Protein AF-A0A2I8ES90-F1 (afdb_monomer_lite)

Sequence (61 aa):
MFNQLAHRLGTLFTSSRDSEREAWLASSTDLADLERRQRMLDDSSYPFHVNSNPAPRDWIA

Radius of gyration: 18.21 Å; chains: 1; bounding box: 21×61×22 Å

InterPro domains:
  IPR021946 Protein of unknown function DUF3563 [PF12086] (2-53)

Organism: NCBI:txid311230

Secondary structure (DSSP, 8-state):
-HHHHHHHHHHHHHHHHHHHHHHHHHT-SSHHHHHHHHHHHHHT--S--------------

Structure (mmCIF, N/CA/C/O backbone):
data_AF-A0A2I8ES90-F1
#
_entry.id   AF-A0A2I8ES90-F1
#
loop_
_atom_site.group_PDB
_atom_site.id
_atom_site.type_symbol
_atom_site.label_atom_id
_atom_site.label_alt_id
_atom_site.label_comp_id
_atom_site.label_asym_id
_atom_site.label_entity_id
_atom_site.label_seq_id
_atom_site.pdbx_PDB_ins_code
_atom_site.Cartn_x
_atom_site.Cartn_y
_atom_site.Cartn_z
_atom_site.occupancy
_atom_site.B_iso_or_equiv
_atom_site.auth_seq_id
_atom_site.auth_comp_id
_atom_site.auth_asym_id
_atom_site.auth_atom_id
_atom_site.pdbx_PDB_model_num
ATOM 1 N N . MET A 1 1 ? -6.880 29.423 3.347 1.00 54.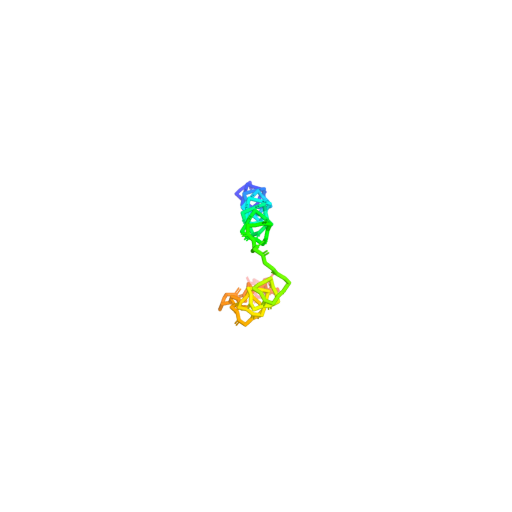59 1 MET A N 1
ATOM 2 C CA . MET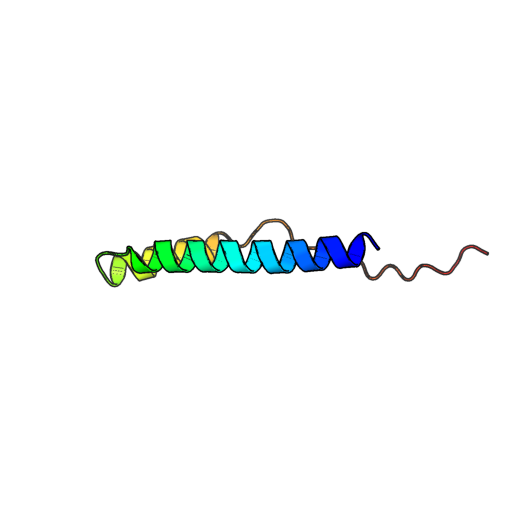 A 1 1 ? -7.480 28.385 4.219 1.00 54.59 1 MET A CA 1
ATOM 3 C C . MET A 1 1 ? -7.430 26.988 3.598 1.00 54.59 1 MET A C 1
ATOM 5 O O . MET A 1 1 ? -6.973 26.077 4.273 1.00 54.59 1 MET A O 1
ATOM 9 N N . PHE A 1 2 ? -7.778 26.814 2.316 1.00 68.88 2 PHE A N 1
ATOM 10 C CA . PHE A 1 2 ? -7.686 25.519 1.615 1.00 68.88 2 PHE A CA 1
ATOM 11 C C . PHE A 1 2 ? -6.290 24.861 1.667 1.00 68.88 2 PHE A C 1
ATOM 13 O O . PHE A 1 2 ? -6.195 23.669 1.929 1.00 68.88 2 PHE A O 1
ATOM 20 N N . ASN A 1 3 ? -5.204 25.634 1.540 1.00 64.88 3 ASN A N 1
ATOM 21 C CA . ASN A 1 3 ? -3.835 25.091 1.584 1.00 64.88 3 ASN A CA 1
ATOM 22 C C . ASN A 1 3 ? -3.482 24.372 2.896 1.00 64.88 3 ASN A C 1
ATOM 24 O O . ASN A 1 3 ? -2.782 23.367 2.868 1.00 64.88 3 ASN A O 1
ATOM 28 N N . GLN A 1 4 ? -3.974 24.847 4.043 1.00 68.69 4 GLN A N 1
ATOM 29 C CA . GLN A 1 4 ? -3.716 24.186 5.329 1.00 68.69 4 GLN A CA 1
ATOM 30 C C . GLN A 1 4 ? -4.504 22.880 5.456 1.00 68.69 4 GLN A C 1
ATOM 32 O O . GLN A 1 4 ? -3.993 21.905 6.002 1.00 68.69 4 GLN A O 1
ATOM 37 N N . LEU A 1 5 ? -5.728 22.849 4.922 1.00 71.12 5 LEU A N 1
ATOM 38 C CA . LEU A 1 5 ? -6.546 21.643 4.873 1.00 71.12 5 LEU A CA 1
ATOM 39 C C . LEU A 1 5 ? -5.934 20.606 3.923 1.00 71.12 5 LEU A C 1
ATOM 41 O O . LEU A 1 5 ? -5.785 19.453 4.310 1.00 71.12 5 LEU A O 1
ATOM 45 N N . ALA A 1 6 ? -5.507 21.025 2.729 1.00 72.75 6 ALA A N 1
ATOM 46 C CA . ALA A 1 6 ? -4.819 20.172 1.764 1.00 72.75 6 ALA A CA 1
ATOM 47 C C . ALA A 1 6 ? -3.500 19.620 2.324 1.00 72.75 6 ALA A C 1
ATOM 49 O O . ALA A 1 6 ? -3.208 18.443 2.142 1.00 72.75 6 ALA A O 1
ATOM 50 N N . HIS A 1 7 ? -2.738 20.432 3.063 1.00 67.00 7 HIS A N 1
ATOM 51 C CA . HIS A 1 7 ? -1.515 19.972 3.717 1.00 67.00 7 HIS A CA 1
ATOM 52 C C . HIS A 1 7 ? -1.805 18.930 4.805 1.00 67.00 7 HIS A C 1
ATOM 54 O O . HIS A 1 7 ? -1.182 17.874 4.816 1.00 67.00 7 HIS A O 1
ATOM 60 N N . ARG A 1 8 ? -2.804 19.173 5.666 1.00 69.56 8 ARG A N 1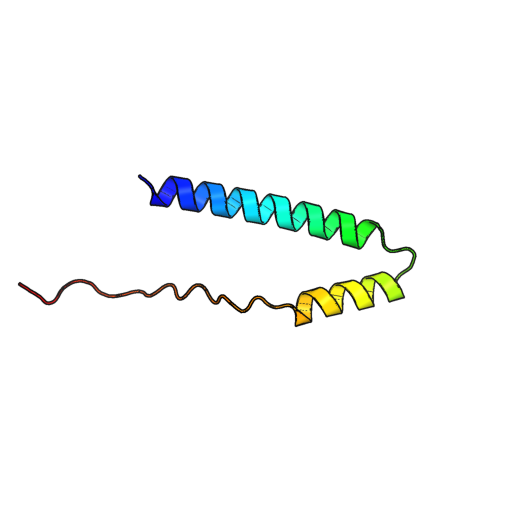
ATOM 61 C CA . ARG A 1 8 ? -3.225 18.206 6.695 1.00 69.56 8 ARG A CA 1
ATOM 62 C C . ARG A 1 8 ? -3.739 16.903 6.086 1.00 69.56 8 ARG A C 1
ATOM 64 O O . ARG A 1 8 ? -3.350 15.828 6.531 1.00 69.56 8 ARG A O 1
ATOM 71 N N . LEU A 1 9 ? -4.566 16.988 5.047 1.00 71.62 9 LEU A N 1
ATOM 72 C CA . LEU A 1 9 ? -5.035 15.823 4.297 1.00 71.62 9 LEU A CA 1
ATOM 73 C C . LEU A 1 9 ? -3.856 15.073 3.675 1.00 71.62 9 LEU A C 1
ATOM 75 O O . LEU A 1 9 ? -3.753 13.871 3.864 1.00 71.62 9 LEU A O 1
ATOM 79 N N . GLY A 1 10 ? -2.924 15.775 3.026 1.00 67.75 10 GLY A N 1
ATOM 80 C CA . GLY A 1 10 ? -1.705 15.183 2.479 1.00 67.75 10 GLY A CA 1
ATOM 81 C C . GLY A 1 10 ? -0.894 14.431 3.534 1.00 67.75 10 GLY A C 1
ATOM 82 O O . GLY A 1 10 ? -0.518 13.288 3.306 1.00 67.75 10 GLY A O 1
ATOM 83 N N . THR A 1 11 ? -0.699 15.010 4.723 1.00 68.19 11 THR A N 1
ATOM 84 C CA . THR A 1 11 ? 0.005 14.323 5.820 1.00 68.19 11 THR A CA 1
ATOM 85 C C . THR A 1 11 ? -0.739 13.087 6.328 1.00 68.19 11 THR A C 1
ATOM 87 O O . THR A 1 11 ? -0.108 12.071 6.609 1.00 68.19 11 THR A O 1
ATOM 90 N N . LEU A 1 12 ? -2.073 13.139 6.401 1.00 68.38 12 LEU A N 1
ATOM 91 C CA . LEU A 1 12 ? -2.899 12.010 6.838 1.00 68.38 12 LEU A CA 1
ATOM 92 C C . LEU A 1 12 ? -2.914 10.884 5.798 1.00 68.38 12 LEU A C 1
ATOM 94 O O . LEU A 1 12 ? -2.784 9.719 6.162 1.00 68.38 12 LEU A O 1
ATOM 98 N N . PHE A 1 13 ? -3.019 11.218 4.509 1.00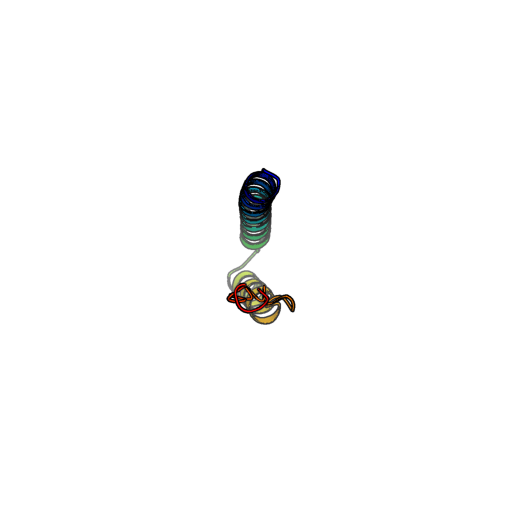 69.81 13 PHE A N 1
ATOM 99 C CA . PHE A 1 13 ? -2.957 10.242 3.421 1.00 69.81 13 PHE A CA 1
ATOM 100 C C . PHE A 1 13 ? -1.576 9.594 3.315 1.00 69.81 13 PHE A C 1
ATOM 102 O O . PHE A 1 13 ? -1.500 8.382 3.130 1.00 69.81 13 PHE A O 1
ATOM 109 N N . THR A 1 14 ? -0.494 10.358 3.497 1.00 72.50 14 THR A N 1
ATOM 110 C CA . THR A 1 14 ? 0.861 9.794 3.582 1.00 72.50 14 THR A CA 1
ATOM 111 C C . THR A 1 14 ? 0.964 8.821 4.754 1.00 72.50 14 THR A C 1
ATOM 113 O O . THR A 1 14 ? 1.353 7.679 4.546 1.00 72.50 14 THR A O 1
ATOM 116 N N . SER A 1 15 ? 0.497 9.210 5.945 1.00 74.00 15 SER A N 1
ATOM 117 C CA . SER A 1 15 ? 0.516 8.339 7.128 1.00 74.00 15 SER A CA 1
ATOM 118 C C . SER A 1 15 ? -0.320 7.064 6.957 1.00 74.00 15 SER A C 1
ATOM 120 O O . SER A 1 15 ? 0.115 5.993 7.375 1.00 74.00 15 SER A O 1
ATOM 122 N N . SER A 1 16 ? -1.499 7.152 6.332 1.00 78.50 16 SER A N 1
ATOM 123 C CA . SER A 1 16 ? -2.342 5.984 6.048 1.00 78.50 16 SER A CA 1
ATOM 124 C C . SER A 1 16 ? -1.667 5.027 5.069 1.00 78.50 16 SER A C 1
ATOM 126 O O . SER A 1 16 ? -1.694 3.816 5.270 1.00 78.50 16 SER A O 1
ATOM 128 N N . ARG A 1 17 ? -1.051 5.569 4.016 1.00 78.00 17 ARG A N 1
ATOM 129 C CA . ARG A 1 17 ? -0.364 4.787 2.987 1.00 78.00 17 ARG A CA 1
ATOM 130 C C . ARG A 1 17 ? 0.889 4.110 3.530 1.00 78.00 17 ARG A C 1
ATOM 132 O O . ARG A 1 17 ? 1.149 2.960 3.193 1.00 78.00 17 ARG A O 1
ATOM 139 N N . ASP A 1 18 ? 1.632 4.798 4.392 1.00 81.06 18 ASP A N 1
ATOM 140 C CA . ASP A 1 18 ? 2.789 4.219 5.070 1.00 81.06 18 ASP A CA 1
ATOM 141 C C . ASP A 1 18 ? 2.344 3.055 5.964 1.00 81.06 18 ASP A C 1
ATOM 143 O O . ASP A 1 18 ? 2.919 1.975 5.895 1.00 81.06 18 ASP A O 1
ATOM 147 N N . SER A 1 19 ? 1.252 3.213 6.720 1.00 84.50 19 SER A N 1
ATOM 148 C CA . SER A 1 19 ? 0.720 2.125 7.550 1.00 84.50 19 SER A CA 1
ATOM 149 C C . SER A 1 19 ? 0.251 0.915 6.734 1.00 84.50 19 SER A C 1
ATOM 151 O O . SER A 1 19 ? 0.455 -0.220 7.162 1.00 84.50 19 SER A O 1
ATOM 153 N N . GLU A 1 20 ? -0.388 1.132 5.584 1.00 84.62 20 GLU A N 1
ATOM 154 C CA . GLU A 1 20 ? -0.807 0.053 4.682 1.00 84.62 20 GLU A CA 1
ATOM 155 C C . GLU A 1 20 ? 0.406 -0.677 4.090 1.00 84.62 20 GLU A C 1
ATOM 157 O O . GLU A 1 20 ? 0.444 -1.909 4.055 1.00 84.62 20 GLU A O 1
ATOM 162 N N . ARG A 1 21 ? 1.438 0.081 3.702 1.00 85.12 21 ARG A N 1
ATOM 163 C CA . ARG A 1 21 ? 2.706 -0.458 3.207 1.00 85.12 21 ARG A CA 1
ATOM 164 C C . ARG A 1 21 ? 3.384 -1.341 4.249 1.00 85.12 21 ARG A C 1
ATOM 166 O O . ARG A 1 21 ? 3.775 -2.458 3.922 1.00 85.12 21 ARG A O 1
ATOM 173 N N . GLU A 1 22 ? 3.491 -0.879 5.492 1.00 85.75 22 GLU A N 1
ATOM 174 C CA . GLU A 1 22 ? 4.106 -1.663 6.568 1.00 85.75 22 GLU A CA 1
ATOM 175 C C . GLU A 1 22 ? 3.306 -2.937 6.878 1.00 85.75 22 GLU A C 1
ATOM 177 O O . GLU A 1 22 ? 3.896 -3.998 7.069 1.00 85.75 22 GLU A O 1
ATOM 182 N N . ALA A 1 23 ? 1.969 -2.885 6.852 1.00 88.88 23 ALA A N 1
ATOM 183 C CA . ALA A 1 23 ? 1.134 -4.078 7.019 1.00 88.88 23 ALA A CA 1
ATOM 184 C C . ALA A 1 23 ? 1.336 -5.094 5.879 1.00 88.88 23 ALA A C 1
ATOM 186 O O . ALA A 1 23 ? 1.406 -6.304 6.111 1.00 88.88 23 ALA A O 1
ATOM 187 N N . TRP A 1 24 ? 1.472 -4.610 4.643 1.00 87.12 24 TRP A N 1
ATOM 188 C CA . TRP A 1 24 ? 1.740 -5.451 3.481 1.00 87.12 24 TRP A CA 1
ATOM 189 C C . TRP A 1 24 ? 3.137 -6.087 3.522 1.00 87.12 24 TRP A C 1
ATOM 191 O O . TRP A 1 24 ? 3.268 -7.278 3.229 1.00 87.12 24 TRP A O 1
ATOM 201 N N . LEU A 1 25 ? 4.165 -5.343 3.940 1.00 88.19 25 LEU A N 1
ATOM 202 C CA . LEU A 1 25 ? 5.514 -5.878 4.151 1.00 88.19 25 LEU A CA 1
ATOM 203 C C . LEU A 1 25 ? 5.532 -6.895 5.297 1.00 88.19 25 LEU A C 1
ATOM 205 O O . LEU A 1 25 ? 6.060 -7.986 5.125 1.00 88.19 25 LEU A O 1
ATOM 209 N N . ALA A 1 26 ? 4.868 -6.606 6.418 1.00 89.31 26 ALA A N 1
ATOM 210 C CA . ALA A 1 26 ? 4.772 -7.518 7.559 1.00 89.31 26 ALA A CA 1
ATOM 211 C C . ALA A 1 26 ? 4.046 -8.836 7.233 1.00 89.31 26 ALA A C 1
ATOM 213 O O . ALA A 1 26 ? 4.263 -9.841 7.904 1.00 89.31 26 ALA A O 1
ATOM 214 N N . SER A 1 27 ? 3.204 -8.856 6.193 1.00 90.94 27 SER A N 1
ATOM 215 C CA . SER A 1 27 ? 2.560 -10.082 5.701 1.00 90.94 27 SER A CA 1
ATOM 216 C C . SER A 1 27 ? 3.487 -11.007 4.894 1.00 90.94 27 SER A C 1
ATOM 218 O O . SER A 1 27 ? 3.049 -12.070 4.447 1.00 90.94 27 SER A O 1
ATOM 220 N N . SER A 1 28 ? 4.745 -10.621 4.644 1.00 89.00 28 SER A N 1
ATOM 221 C CA . SER A 1 28 ? 5.703 -11.465 3.922 1.00 89.00 28 SER A CA 1
ATOM 222 C C . SER A 1 28 ? 6.003 -12.744 4.702 1.00 89.00 28 SER A C 1
ATOM 224 O O . SER A 1 28 ? 6.243 -12.698 5.907 1.00 89.00 28 SER A O 1
ATOM 226 N N . THR A 1 29 ? 6.017 -13.886 4.015 1.00 86.69 29 THR A N 1
ATOM 227 C CA . THR A 1 29 ? 6.263 -15.189 4.661 1.00 86.69 29 THR A CA 1
ATOM 228 C C . THR A 1 29 ? 7.755 -15.463 4.882 1.00 86.69 29 THR A C 1
ATOM 230 O O . THR A 1 29 ? 8.113 -16.160 5.828 1.00 86.69 29 THR A O 1
ATOM 233 N N . ASP A 1 30 ? 8.629 -14.899 4.042 1.00 91.50 30 ASP A N 1
ATOM 234 C CA . ASP A 1 30 ? 10.082 -15.031 4.148 1.00 91.50 30 ASP A CA 1
ATOM 235 C C . ASP A 1 30 ? 10.822 -13.753 3.702 1.00 91.50 30 ASP A C 1
ATOM 237 O O . ASP A 1 30 ? 10.228 -12.802 3.185 1.00 91.50 30 ASP A O 1
ATOM 241 N N . LEU A 1 31 ? 12.142 -13.731 3.920 1.00 89.19 31 LEU A N 1
ATOM 242 C CA . LEU A 1 31 ? 13.004 -12.593 3.589 1.00 89.19 31 LEU A CA 1
ATOM 243 C C . LEU A 1 31 ? 13.092 -12.331 2.076 1.00 89.19 31 LEU A C 1
ATOM 245 O O . LEU A 1 31 ? 13.181 -11.181 1.658 1.00 89.19 31 LEU A O 1
ATOM 249 N N . ALA A 1 32 ? 13.044 -13.372 1.243 1.00 91.06 32 ALA A N 1
ATOM 250 C CA . ALA A 1 32 ? 13.151 -13.223 -0.207 1.00 91.06 32 ALA A CA 1
ATOM 251 C C . ALA A 1 32 ? 11.887 -12.578 -0.804 1.00 91.06 32 ALA A C 1
ATOM 253 O O . ALA A 1 32 ? 11.965 -11.774 -1.737 1.00 91.06 32 ALA A O 1
ATOM 254 N N . ASP A 1 33 ? 10.723 -12.913 -0.253 1.00 91.50 33 ASP A N 1
ATOM 255 C CA . ASP A 1 33 ? 9.442 -12.294 -0.562 1.00 91.50 33 ASP A CA 1
ATOM 256 C C . ASP A 1 33 ? 9.418 -10.832 -0.095 1.00 91.50 33 ASP A C 1
ATOM 258 O O . ASP A 1 33 ? 9.031 -9.958 -0.870 1.00 91.50 33 ASP A O 1
ATOM 262 N N . LEU A 1 34 ? 9.938 -10.533 1.102 1.00 91.62 34 LEU A N 1
ATOM 263 C CA . LEU A 1 34 ? 10.093 -9.156 1.584 1.00 91.62 34 LEU A CA 1
ATOM 264 C C . LEU A 1 34 ? 10.973 -8.312 0.645 1.00 91.62 34 LEU A C 1
ATOM 266 O O . LEU A 1 34 ? 10.565 -7.231 0.221 1.00 91.62 34 LEU A O 1
ATOM 270 N N . GLU A 1 35 ? 12.146 -8.815 0.257 1.00 91.69 35 GLU A N 1
ATOM 271 C CA . GLU A 1 35 ? 13.056 -8.111 -0.655 1.00 91.69 35 GLU A CA 1
ATOM 272 C C . GLU A 1 35 ? 12.448 -7.886 -2.042 1.00 91.69 35 GLU A C 1
ATOM 274 O O . GLU A 1 35 ? 12.640 -6.832 -2.655 1.00 91.69 35 GLU A O 1
ATOM 279 N N . ARG A 1 36 ? 11.717 -8.879 -2.566 1.00 90.69 36 ARG A N 1
ATOM 280 C CA . ARG A 1 36 ? 11.006 -8.749 -3.844 1.00 90.69 36 ARG A CA 1
ATOM 281 C C . ARG A 1 36 ? 9.964 -7.637 -3.759 1.00 90.69 36 ARG A C 1
ATOM 283 O O . ARG A 1 36 ? 9.892 -6.798 -4.653 1.00 90.69 36 ARG A O 1
ATOM 290 N N . ARG A 1 37 ? 9.174 -7.634 -2.689 1.00 90.06 37 ARG A N 1
ATOM 291 C CA . ARG A 1 37 ? 8.114 -6.657 -2.431 1.00 90.06 37 ARG A CA 1
ATOM 292 C C . ARG A 1 37 ? 8.658 -5.242 -2.246 1.00 90.06 37 ARG A C 1
ATOM 294 O O . ARG A 1 37 ? 8.106 -4.302 -2.810 1.00 90.06 37 ARG A O 1
ATOM 301 N N . GLN A 1 38 ? 9.777 -5.101 -1.541 1.00 86.88 38 GLN A N 1
ATOM 302 C CA . GLN A 1 38 ? 10.477 -3.828 -1.396 1.00 86.88 38 GLN A CA 1
ATOM 303 C C . GLN A 1 38 ? 10.953 -3.288 -2.753 1.00 86.88 38 GLN A C 1
ATOM 305 O O . GLN A 1 38 ? 10.663 -2.142 -3.086 1.00 86.88 38 GLN A O 1
ATOM 310 N N . ARG A 1 39 ? 11.570 -4.133 -3.592 1.00 87.62 39 ARG A N 1
ATOM 311 C CA . ARG A 1 39 ? 11.990 -3.742 -4.950 1.00 87.62 39 ARG A CA 1
ATOM 312 C C . ARG A 1 39 ? 10.830 -3.279 -5.832 1.00 87.62 39 ARG A C 1
ATOM 314 O O . ARG A 1 39 ? 10.999 -2.338 -6.596 1.00 87.62 39 ARG A O 1
ATOM 321 N N . MET A 1 40 ? 9.655 -3.906 -5.724 1.00 85.00 40 MET A N 1
ATOM 322 C CA . MET A 1 40 ? 8.463 -3.468 -6.465 1.00 85.00 40 MET A CA 1
ATOM 323 C C . MET A 1 40 ? 8.005 -2.064 -6.054 1.00 85.00 40 MET A C 1
ATOM 325 O O . MET A 1 40 ? 7.538 -1.308 -6.900 1.00 85.00 40 MET A O 1
ATOM 329 N N . LEU A 1 41 ? 8.141 -1.704 -4.776 1.00 81.00 41 LEU A N 1
ATOM 330 C CA . LEU A 1 41 ? 7.805 -0.364 -4.295 1.00 81.00 41 LEU A CA 1
ATOM 331 C C . LEU A 1 41 ? 8.818 0.678 -4.770 1.00 81.00 41 LEU A C 1
ATOM 333 O O . LEU A 1 41 ? 8.406 1.744 -5.226 1.00 81.00 41 LEU A O 1
ATOM 337 N N . ASP A 1 42 ? 10.107 0.349 -4.706 1.00 80.88 42 ASP A N 1
ATOM 338 C CA . ASP A 1 42 ? 11.188 1.226 -5.165 1.00 80.88 42 ASP A CA 1
ATOM 339 C C . ASP A 1 42 ? 11.083 1.513 -6.674 1.00 80.88 42 ASP A C 1
ATOM 341 O O . ASP A 1 42 ? 11.270 2.652 -7.104 1.00 80.88 42 ASP A O 1
ATOM 345 N N . ASP A 1 43 ? 10.713 0.506 -7.472 1.00 76.75 43 ASP A N 1
ATOM 346 C CA . ASP A 1 43 ? 10.497 0.640 -8.920 1.00 76.75 43 ASP A CA 1
ATOM 347 C C . ASP A 1 43 ? 9.186 1.380 -9.254 1.00 76.75 43 ASP A C 1
ATOM 349 O O . ASP A 1 43 ? 9.095 2.102 -10.243 1.00 76.75 43 ASP A O 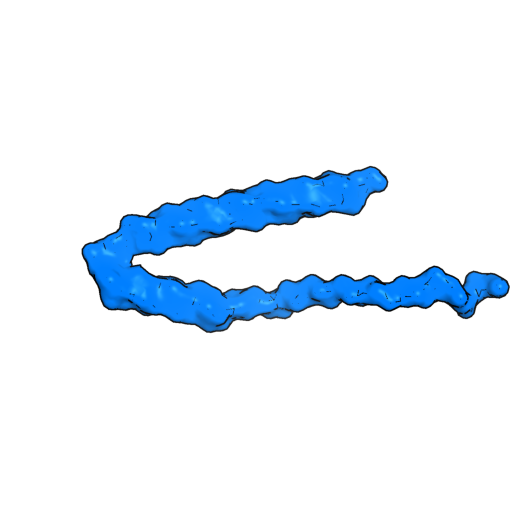1
ATOM 353 N N . SER A 1 44 ? 8.174 1.292 -8.382 1.00 66.06 44 SER A N 1
ATOM 354 C CA . SER A 1 44 ? 6.882 1.981 -8.545 1.00 66.06 44 SER A CA 1
ATOM 355 C C . SER A 1 44 ? 6.909 3.491 -8.261 1.00 66.06 44 SER A C 1
ATOM 357 O O . SER A 1 44 ? 5.845 4.099 -8.112 1.00 66.06 44 SER A O 1
ATOM 359 N N . SER A 1 45 ? 8.099 4.100 -8.162 1.00 59.47 45 SER A N 1
ATOM 360 C CA . SER A 1 45 ? 8.280 5.527 -7.884 1.00 59.47 45 SER A CA 1
ATOM 361 C C . SER A 1 45 ? 7.321 6.375 -8.733 1.00 59.47 45 SER A C 1
ATOM 363 O O . SER A 1 45 ? 7.323 6.345 -9.963 1.00 59.47 45 SER A O 1
ATOM 365 N N . TYR A 1 46 ? 6.410 7.053 -8.038 1.00 58.97 46 TYR A N 1
ATOM 366 C CA . TYR A 1 46 ? 5.179 7.616 -8.583 1.00 58.97 46 TYR A CA 1
ATOM 367 C C . TYR A 1 46 ? 5.413 8.582 -9.762 1.00 58.97 46 TYR A C 1
ATOM 369 O O . TYR A 1 46 ? 6.285 9.445 -9.680 1.00 58.97 46 TYR A O 1
ATOM 377 N N . PRO A 1 47 ? 4.562 8.563 -10.811 1.00 58.28 47 PRO A N 1
ATOM 378 C CA . PRO A 1 47 ? 4.713 9.437 -11.981 1.00 58.28 47 PRO A CA 1
ATOM 379 C C . PRO A 1 47 ? 4.364 10.912 -11.719 1.00 58.28 47 PRO A C 1
ATOM 381 O O . PRO A 1 47 ? 4.530 11.754 -12.600 1.00 58.28 47 PRO A O 1
ATOM 384 N N . PHE A 1 48 ? 3.870 11.260 -10.531 1.00 56.09 48 PHE A N 1
ATOM 385 C CA . PHE A 1 48 ? 3.611 12.647 -10.157 1.00 56.09 48 PHE A CA 1
ATOM 386 C C . PHE A 1 48 ? 4.743 13.172 -9.279 1.00 56.09 48 PHE A C 1
ATOM 388 O O . PHE A 1 48 ? 4.665 13.190 -8.052 1.00 56.09 48 PHE A O 1
ATOM 395 N N . HIS A 1 49 ? 5.776 13.690 -9.943 1.00 55.47 49 HIS A N 1
ATOM 396 C CA . HIS A 1 49 ? 6.551 14.780 -9.374 1.00 55.47 49 HIS A CA 1
ATOM 397 C C . HIS A 1 49 ? 5.578 15.927 -9.090 1.00 55.47 49 HIS A C 1
ATOM 399 O O . HIS A 1 49 ? 4.998 16.509 -10.010 1.00 55.47 49 HIS A O 1
ATOM 405 N N . VAL A 1 50 ? 5.372 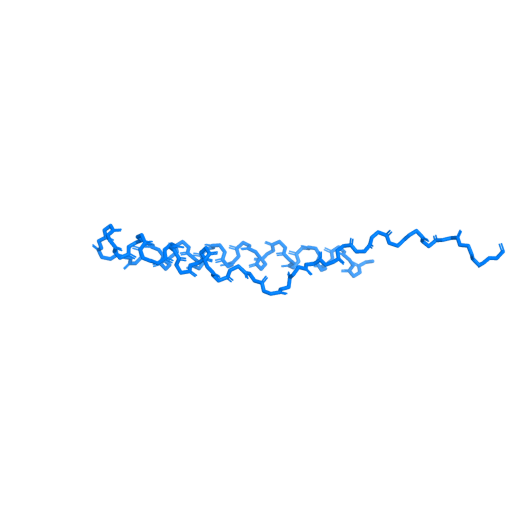16.255 -7.814 1.00 57.47 50 VAL A N 1
ATOM 406 C CA . VAL A 1 50 ? 4.793 17.547 -7.450 1.00 57.47 50 VAL A CA 1
ATOM 407 C C . VAL A 1 50 ? 5.783 18.584 -7.962 1.00 57.47 50 VAL A C 1
ATOM 409 O O . VAL A 1 50 ? 6.795 18.854 -7.323 1.00 57.47 50 VAL A O 1
ATOM 412 N N . ASN A 1 51 ? 5.511 19.136 -9.144 1.00 50.22 51 ASN A N 1
ATOM 413 C CA . ASN A 1 51 ? 6.117 20.377 -9.587 1.00 50.22 51 ASN A CA 1
ATOM 414 C C . ASN A 1 51 ? 5.671 21.439 -8.580 1.00 50.22 51 ASN A C 1
ATOM 416 O O . ASN A 1 51 ? 4.657 22.111 -8.767 1.00 50.22 51 ASN A O 1
ATOM 420 N N . SER A 1 52 ? 6.403 21.574 -7.477 1.00 55.53 52 SER A N 1
ATOM 421 C CA . SER A 1 52 ? 6.400 22.784 -6.674 1.00 55.53 52 SER A CA 1
ATOM 422 C C . SER A 1 52 ? 6.979 23.864 -7.572 1.00 55.53 52 SER A C 1
ATOM 424 O O . SER A 1 52 ? 8.178 24.101 -7.555 1.00 55.53 52 SER A O 1
ATOM 426 N N . ASN A 1 53 ? 6.142 24.434 -8.438 1.00 53.22 53 ASN A N 1
ATOM 427 C CA . ASN A 1 53 ? 6.472 25.595 -9.239 1.00 53.22 53 ASN A CA 1
ATOM 428 C C . ASN A 1 53 ? 6.681 26.757 -8.259 1.00 53.22 53 ASN A C 1
ATOM 430 O O . ASN A 1 53 ? 5.691 27.228 -7.688 1.00 53.22 53 ASN A O 1
ATOM 434 N N . PRO A 1 54 ? 7.914 27.239 -8.026 1.00 57.62 54 PRO A N 1
ATOM 435 C CA . PRO A 1 54 ? 8.110 28.490 -7.330 1.00 57.62 54 PRO A CA 1
ATOM 436 C C . PRO A 1 54 ? 7.936 29.583 -8.384 1.00 57.62 54 PRO A C 1
ATOM 438 O O . PRO A 1 54 ? 8.909 30.198 -8.801 1.00 57.62 54 PRO A O 1
ATOM 441 N N . ALA A 1 55 ? 6.723 29.776 -8.907 1.00 52.75 55 ALA A N 1
ATOM 442 C CA . ALA A 1 55 ? 6.496 30.906 -9.796 1.00 52.75 55 ALA A CA 1
ATOM 443 C C . ALA A 1 55 ? 6.722 32.186 -8.972 1.00 52.75 55 ALA A C 1
ATOM 445 O O . ALA A 1 55 ? 5.969 32.407 -8.017 1.00 52.75 55 ALA A O 1
ATOM 446 N N . PRO A 1 56 ? 7.709 33.040 -9.308 1.00 55.41 56 PRO A N 1
ATOM 447 C CA . PRO A 1 56 ? 7.777 34.376 -8.755 1.00 55.41 56 PRO A CA 1
ATOM 448 C C . PRO A 1 56 ? 6.679 35.166 -9.463 1.00 55.41 56 PRO A C 1
ATOM 450 O O . PRO A 1 56 ? 6.840 35.664 -10.576 1.00 55.41 56 PRO A O 1
ATOM 453 N N . ARG A 1 57 ? 5.495 35.182 -8.857 1.00 59.44 57 ARG A N 1
ATOM 454 C CA . ARG A 1 57 ? 4.431 36.102 -9.237 1.00 59.44 57 ARG A CA 1
ATOM 455 C C . ARG A 1 57 ? 4.889 37.470 -8.747 1.00 59.44 57 ARG A C 1
ATOM 457 O O . ARG A 1 57 ? 4.837 37.648 -7.544 1.00 59.44 57 ARG A O 1
ATOM 464 N N . ASP A 1 58 ? 5.407 38.316 -9.645 1.00 62.00 58 ASP A N 1
ATOM 465 C CA . ASP A 1 58 ? 5.350 39.794 -9.570 1.00 62.00 58 ASP A CA 1
ATOM 466 C C . ASP A 1 58 ? 6.109 40.480 -10.731 1.00 62.00 58 ASP A C 1
ATOM 468 O O . ASP A 1 58 ? 7.162 41.079 -10.541 1.00 62.00 58 ASP A O 1
ATOM 472 N N . TRP A 1 59 ? 5.571 40.441 -11.957 1.00 62.41 59 TRP A N 1
ATOM 473 C CA . TRP A 1 59 ? 5.868 41.496 -12.947 1.00 62.41 59 TRP A CA 1
ATOM 474 C C . TRP A 1 59 ? 4.711 41.723 -13.932 1.00 62.41 59 TRP A C 1
ATOM 476 O O . TRP A 1 59 ? 4.887 41.688 -15.138 1.00 62.41 59 TRP A O 1
ATOM 486 N N . ILE A 1 60 ? 3.497 41.970 -13.436 1.00 54.00 60 ILE A N 1
ATOM 487 C CA . ILE A 1 60 ? 2.502 42.736 -14.209 1.00 54.00 60 ILE A CA 1
ATOM 488 C C . ILE A 1 60 ? 1.794 43.688 -13.243 1.00 54.00 60 ILE A C 1
ATOM 490 O O . ILE A 1 60 ? 0.762 43.333 -12.674 1.00 54.00 60 ILE A O 1
ATOM 494 N N . ALA A 1 61 ? 2.399 44.858 -13.039 1.00 43.72 61 ALA A N 1
ATOM 495 C CA . ALA A 1 61 ? 1.763 46.155 -12.790 1.00 43.72 61 ALA A CA 1
ATOM 496 C C . ALA A 1 61 ? 2.850 47.237 -12.788 1.00 43.72 61 ALA A C 1
ATOM 498 O O . ALA A 1 61 ? 3.784 47.119 -11.965 1.00 43.72 61 ALA A O 1
#

pLDDT: mean 73.29, std 13.75, range [43.72, 91.69]

Foldseek 3Di:
DVVVVVVVVVVVVVVVVVVVLVVVLVPDPDPVSSVVSVVVVVVPPDPDDPPPPPPPPDDDD